Protein AF-A0A0K0FNT8-F1 (afdb_monomer)

Structure (mmCIF, N/CA/C/O backbone):
data_AF-A0A0K0FNT8-F1
#
_entry.id   AF-A0A0K0FNT8-F1
#
loop_
_atom_site.group_PDB
_atom_site.id
_atom_site.type_symbol
_atom_site.label_atom_id
_atom_site.label_alt_id
_atom_site.label_comp_id
_atom_site.label_asym_id
_atom_site.label_entity_id
_atom_site.label_seq_id
_atom_site.pdbx_PDB_ins_code
_atom_site.Cartn_x
_atom_site.Cartn_y
_atom_site.Cartn_z
_atom_site.occupancy
_atom_site.B_iso_or_equiv
_atom_site.auth_seq_id
_atom_site.auth_comp_id
_atom_site.auth_asym_id
_atom_site.auth_atom_id
_atom_site.pdbx_PDB_model_num
ATOM 1 N N . MET A 1 1 ? 3.016 -17.414 37.546 1.00 43.56 1 MET A N 1
ATOM 2 C CA . MET A 1 1 ? 1.916 -16.953 36.670 1.00 43.56 1 MET A CA 1
ATOM 3 C C . MET A 1 1 ? 2.290 -15.601 36.099 1.00 43.56 1 MET A C 1
ATOM 5 O O . MET A 1 1 ? 2.471 -14.686 36.883 1.00 43.56 1 MET A O 1
ATOM 9 N N . ASN A 1 2 ? 2.491 -15.527 34.780 1.00 33.03 2 ASN A N 1
ATOM 10 C CA . ASN A 1 2 ? 2.136 -14.396 33.906 1.00 33.03 2 ASN A CA 1
ATOM 11 C C . ASN A 1 2 ? 2.599 -14.716 32.477 1.00 33.03 2 ASN A C 1
ATOM 13 O O . ASN A 1 2 ? 3.447 -14.052 31.895 1.00 33.03 2 ASN A O 1
ATOM 17 N N . LEU A 1 3 ? 1.999 -15.771 31.915 1.00 34.75 3 LEU A N 1
ATOM 18 C CA . LEU A 1 3 ? 2.107 -16.129 30.497 1.00 34.75 3 LEU A CA 1
ATOM 19 C C . LEU A 1 3 ? 1.492 -15.038 29.585 1.00 34.75 3 LEU A C 1
ATOM 21 O O . LEU A 1 3 ? 1.747 -15.015 28.389 1.00 34.75 3 LEU A O 1
ATOM 25 N N . PHE A 1 4 ? 0.733 -14.101 30.167 1.00 38.88 4 PHE A N 1
ATOM 26 C CA . PHE A 1 4 ? 0.037 -13.013 29.476 1.00 38.88 4 PHE A CA 1
ATOM 27 C C . PHE A 1 4 ? 0.945 -11.900 28.930 1.00 38.88 4 PHE A C 1
ATOM 29 O O . PHE A 1 4 ? 0.542 -11.208 27.998 1.00 38.88 4 PHE A O 1
ATOM 36 N N . ALA A 1 5 ? 2.157 -11.718 29.467 1.00 41.81 5 ALA A N 1
ATOM 37 C CA . ALA A 1 5 ? 3.043 -10.635 29.024 1.00 41.81 5 ALA A CA 1
ATOM 38 C C . ALA A 1 5 ? 3.783 -10.958 27.712 1.00 41.81 5 ALA A C 1
ATOM 40 O O . ALA A 1 5 ? 4.111 -10.053 26.953 1.00 41.81 5 ALA A O 1
ATOM 41 N N . ILE A 1 6 ? 4.004 -12.243 27.414 1.00 42.16 6 ILE A N 1
ATOM 42 C CA . ILE A 1 6 ? 4.722 -12.680 26.203 1.00 42.16 6 ILE A CA 1
ATOM 43 C C . ILE A 1 6 ? 3.784 -12.696 24.981 1.00 42.16 6 ILE A C 1
ATOM 45 O O . ILE A 1 6 ? 4.216 -12.478 23.853 1.00 42.16 6 ILE A O 1
ATOM 49 N N . THR A 1 7 ? 2.475 -12.857 25.193 1.00 39.84 7 THR A N 1
ATOM 50 C CA . THR A 1 7 ? 1.468 -12.916 24.119 1.00 39.84 7 THR A CA 1
ATOM 51 C C . THR A 1 7 ? 1.170 -11.590 23.413 1.00 39.84 7 THR A C 1
ATOM 53 O O . THR A 1 7 ? 0.513 -11.614 22.378 1.00 39.84 7 THR A O 1
ATOM 56 N N . ILE A 1 8 ? 1.650 -10.444 23.907 1.00 43.88 8 ILE A N 1
ATOM 57 C CA . ILE A 1 8 ? 1.374 -9.136 23.276 1.00 43.88 8 ILE A CA 1
ATOM 58 C C . ILE A 1 8 ? 2.346 -8.837 22.114 1.00 43.88 8 ILE A C 1
ATOM 60 O O . ILE A 1 8 ? 2.065 -7.976 21.291 1.00 43.88 8 ILE A O 1
ATOM 64 N N . PHE A 1 9 ? 3.442 -9.591 21.967 1.00 42.44 9 PHE A N 1
ATOM 65 C CA . PHE A 1 9 ? 4.478 -9.297 20.964 1.00 42.44 9 PHE A CA 1
ATOM 66 C C . PHE A 1 9 ? 4.433 -10.176 19.695 1.00 42.44 9 PHE A C 1
ATOM 68 O O . PHE A 1 9 ? 5.259 -10.009 18.805 1.00 42.44 9 PHE A O 1
ATOM 75 N N . ILE A 1 10 ? 3.494 -11.127 19.586 1.00 41.88 10 ILE A N 1
ATOM 76 C CA . ILE A 1 10 ? 3.548 -12.188 18.554 1.00 41.88 10 ILE A CA 1
ATOM 77 C C . ILE A 1 10 ? 2.690 -11.887 17.302 1.00 41.88 10 ILE A C 1
ATOM 79 O O . ILE A 1 10 ? 2.785 -12.615 16.321 1.00 41.88 10 ILE A O 1
ATOM 83 N N . VAL A 1 11 ? 1.884 -10.815 17.255 1.00 41.25 11 VAL A N 1
ATOM 84 C CA . VAL A 1 11 ? 0.943 -10.588 16.123 1.00 41.25 11 VAL A CA 1
ATOM 85 C C . VAL A 1 11 ? 1.184 -9.288 15.347 1.00 41.25 11 VAL A C 1
ATOM 87 O O . VAL A 1 11 ? 0.331 -8.843 14.592 1.00 41.25 11 VAL A O 1
ATOM 90 N N . SER A 1 12 ? 2.381 -8.719 15.443 1.00 43.91 12 SER A N 1
ATOM 91 C CA . SER A 1 12 ? 2.920 -7.852 14.391 1.00 43.91 12 SER A CA 1
ATOM 92 C C . SER A 1 12 ? 4.046 -8.585 13.670 1.00 43.91 12 SER A C 1
ATOM 94 O O . SER A 1 12 ? 5.138 -8.057 13.501 1.00 43.91 12 SER A O 1
ATOM 96 N N . VAL A 1 13 ? 3.814 -9.840 13.261 1.00 45.66 13 VAL A N 1
ATOM 97 C CA . VAL A 1 13 ? 4.688 -10.452 12.253 1.00 45.66 13 VAL A CA 1
ATOM 98 C C . VAL A 1 13 ? 4.501 -9.600 11.002 1.00 45.66 13 VAL A C 1
ATOM 100 O O . VAL A 1 13 ? 3.405 -9.626 10.437 1.00 45.66 13 VAL A O 1
ATOM 103 N N . PRO A 1 14 ? 5.505 -8.815 10.571 1.00 45.34 14 PRO A N 1
ATOM 104 C CA . PRO A 1 14 ? 5.393 -8.156 9.292 1.00 45.34 14 PRO A CA 1
ATOM 105 C C . PRO A 1 14 ? 5.345 -9.299 8.284 1.00 45.34 14 PRO A C 1
ATOM 107 O O . PRO A 1 14 ? 6.243 -10.144 8.236 1.00 45.34 14 PRO A O 1
ATOM 110 N N . THR A 1 15 ? 4.265 -9.396 7.522 1.00 48.44 15 THR A N 1
ATOM 111 C CA . THR A 1 15 ? 4.144 -10.352 6.425 1.00 48.44 15 THR A CA 1
ATOM 112 C C . THR A 1 15 ? 5.059 -9.914 5.279 1.00 48.44 15 THR A C 1
ATOM 114 O O . THR A 1 15 ? 4.608 -9.684 4.165 1.00 48.44 15 THR A O 1
ATOM 117 N N . LEU A 1 16 ? 6.371 -9.821 5.533 1.00 49.09 16 LEU A N 1
ATOM 118 C CA . LEU A 1 16 ? 7.406 -9.567 4.526 1.00 49.09 16 LEU A CA 1
ATOM 119 C C . LEU A 1 16 ? 7.367 -10.647 3.433 1.00 49.09 16 LEU A C 1
ATOM 121 O O . LEU A 1 16 ? 7.689 -10.387 2.284 1.00 49.09 16 LEU A O 1
ATOM 125 N N . SER A 1 17 ? 6.875 -11.847 3.769 1.00 50.75 17 SER A N 1
ATOM 126 C CA . SER A 1 17 ? 6.609 -12.939 2.824 1.00 50.75 17 SER A CA 1
ATOM 127 C C . SER A 1 17 ? 5.460 -12.660 1.840 1.00 50.75 17 SER A C 1
ATOM 129 O O . SER A 1 17 ? 5.225 -13.481 0.955 1.00 50.75 17 SER A O 1
ATOM 131 N N . SER A 1 18 ? 4.688 -11.586 2.013 1.00 62.88 18 SER A N 1
ATOM 132 C CA . SER A 1 18 ? 3.446 -11.354 1.268 1.00 62.88 18 SER A CA 1
ATOM 133 C C . SER A 1 18 ? 3.470 -10.103 0.386 1.00 62.88 18 SER A C 1
ATOM 135 O O . SER A 1 18 ? 2.464 -9.831 -0.263 1.00 62.88 18 SER A O 1
ATOM 137 N N . GLY A 1 19 ? 4.595 -9.378 0.331 1.00 77.38 19 GLY A N 1
ATOM 138 C CA . GLY A 1 19 ? 4.747 -8.185 -0.512 1.00 77.38 19 GLY A CA 1
ATOM 139 C C . GLY A 1 19 ? 3.958 -6.973 -0.011 1.00 77.38 19 GLY A C 1
ATOM 140 O O . GLY A 1 19 ? 3.424 -6.220 -0.821 1.00 77.38 19 GLY A O 1
ATOM 141 N N . PHE A 1 20 ? 3.807 -6.834 1.315 1.00 86.69 20 PHE A N 1
ATOM 142 C CA . PHE A 1 20 ? 3.254 -5.635 1.953 1.00 86.69 20 PHE A CA 1
ATOM 143 C C . PHE A 1 20 ? 3.682 -5.494 3.417 1.00 86.69 20 PHE A C 1
ATOM 145 O O . PHE A 1 20 ? 3.996 -6.477 4.096 1.00 86.69 20 PHE A O 1
ATOM 152 N N . TYR A 1 21 ? 3.611 -4.264 3.924 1.00 86.38 21 TYR A N 1
ATOM 153 C CA . TYR A 1 21 ? 3.776 -3.928 5.337 1.00 86.38 21 TYR A CA 1
ATOM 154 C C . TYR A 1 21 ? 2.492 -3.285 5.878 1.00 86.38 21 TYR A C 1
ATOM 156 O O . TYR A 1 21 ? 1.804 -2.565 5.162 1.00 86.38 21 TYR A O 1
ATOM 164 N N . THR A 1 22 ? 2.137 -3.549 7.137 1.00 87.62 22 THR A N 1
ATOM 165 C CA . THR A 1 22 ? 0.925 -2.994 7.766 1.00 87.62 22 THR A CA 1
ATOM 166 C C . THR A 1 22 ? 1.240 -2.279 9.062 1.00 87.62 22 THR A C 1
ATOM 168 O O . THR A 1 22 ? 2.040 -2.769 9.859 1.00 87.62 22 THR A O 1
ATOM 171 N N . TYR A 1 23 ? 0.503 -1.209 9.338 1.00 86.12 23 TYR A N 1
ATOM 172 C CA . TYR A 1 23 ? 0.573 -0.465 10.585 1.00 86.12 23 TYR A CA 1
ATOM 173 C C . TYR A 1 23 ? -0.836 -0.153 11.112 1.00 86.12 23 TYR A C 1
ATOM 175 O O . TYR A 1 23 ? -1.742 0.166 10.349 1.00 86.12 23 TYR A O 1
ATOM 183 N N . ASN A 1 24 ? -1.051 -0.292 12.427 1.00 87.75 24 ASN A N 1
ATOM 184 C CA . ASN A 1 24 ? -2.349 -0.097 13.103 1.00 87.75 24 ASN A CA 1
ATOM 185 C C . ASN A 1 24 ? -3.535 -0.961 12.604 1.00 87.75 24 ASN A C 1
ATOM 187 O O . ASN A 1 24 ? -4.686 -0.668 12.925 1.00 87.75 24 ASN A O 1
ATOM 191 N N . CYS A 1 25 ? -3.291 -2.049 11.873 1.00 84.94 25 CYS A N 1
ATOM 192 C CA . CYS A 1 25 ? -4.349 -2.902 11.305 1.00 84.94 25 CYS A CA 1
ATOM 193 C C . CYS A 1 25 ? -4.890 -3.981 12.266 1.00 84.94 25 CYS A C 1
ATOM 195 O O . CYS A 1 25 ? -5.617 -4.890 11.867 1.00 84.94 25 CYS A O 1
ATOM 197 N N . GLU A 1 26 ? -4.543 -3.891 13.549 1.00 82.19 26 GLU A N 1
ATOM 198 C CA . GLU A 1 26 ? -5.021 -4.788 14.600 1.00 82.19 26 GLU A CA 1
ATOM 199 C C . GLU A 1 26 ? -6.496 -4.520 14.932 1.00 82.19 26 GLU A C 1
ATOM 201 O O . GLU A 1 26 ? -6.932 -3.372 15.026 1.00 82.19 26 GLU A O 1
ATOM 206 N N . LYS A 1 27 ? -7.260 -5.583 15.218 1.00 75.38 27 LYS A N 1
ATOM 207 C CA . LYS A 1 27 ? -8.712 -5.506 15.470 1.00 75.38 27 LYS A CA 1
ATOM 208 C C . LYS A 1 27 ? -9.111 -4.519 16.580 1.00 75.38 27 LYS A C 1
ATOM 210 O O . LYS A 1 27 ? -10.177 -3.918 16.496 1.00 75.38 27 LYS A O 1
ATOM 215 N N . ASN A 1 28 ? -8.274 -4.368 17.608 1.00 77.56 28 ASN A N 1
ATOM 216 C CA . ASN A 1 28 ? -8.554 -3.531 18.781 1.00 77.56 28 ASN A CA 1
ATOM 217 C C . ASN A 1 28 ? -7.897 -2.143 18.714 1.00 77.56 28 ASN A C 1
ATOM 219 O O . ASN A 1 28 ? -8.019 -1.362 19.656 1.00 77.56 28 ASN A O 1
ATOM 223 N N . ASN A 1 29 ? -7.174 -1.831 17.638 1.00 79.50 29 ASN A N 1
ATOM 224 C CA . ASN A 1 29 ? -6.563 -0.522 17.472 1.00 79.50 29 ASN A CA 1
ATOM 225 C C . ASN A 1 29 ? -7.603 0.434 16.886 1.00 79.50 29 ASN A C 1
ATOM 227 O O . ASN A 1 29 ? -8.262 0.097 15.909 1.00 79.50 29 ASN A O 1
ATOM 231 N N . ASN A 1 30 ? -7.762 1.628 17.462 1.00 83.19 30 ASN A N 1
ATOM 232 C CA . ASN A 1 30 ? -8.733 2.623 16.994 1.00 83.19 30 ASN A CA 1
ATOM 233 C C . ASN A 1 30 ? -8.181 3.550 15.900 1.00 83.19 30 ASN A C 1
ATOM 235 O O . ASN A 1 30 ? -8.973 4.208 15.231 1.00 83.19 30 ASN A O 1
ATOM 239 N N . LYS A 1 31 ? -6.872 3.537 15.637 1.00 87.50 31 LYS A N 1
ATOM 240 C CA . LYS A 1 31 ? -6.227 4.349 14.594 1.00 87.50 31 LYS A CA 1
ATOM 241 C C . LYS A 1 31 ? -6.511 3.822 13.183 1.00 87.50 31 LYS A C 1
ATOM 243 O O . LYS A 1 31 ? -6.926 2.675 13.015 1.00 87.50 31 LYS A O 1
ATOM 248 N N . THR A 1 32 ? -6.319 4.670 12.179 1.00 88.69 32 THR A N 1
ATOM 249 C CA . THR A 1 32 ? -6.384 4.291 10.760 1.00 88.69 32 THR A CA 1
ATOM 250 C C . THR A 1 32 ? -5.437 3.125 10.485 1.00 88.69 32 THR A C 1
ATOM 252 O O . THR A 1 32 ? -4.299 3.163 10.939 1.00 88.69 32 THR A O 1
ATOM 255 N N . CYS A 1 33 ? -5.911 2.097 9.778 1.00 90.38 33 CYS A N 1
ATOM 256 C CA . CYS A 1 33 ? -5.048 1.018 9.293 1.00 90.38 33 CYS A CA 1
ATOM 257 C C . CYS A 1 33 ? -4.296 1.518 8.058 1.00 90.38 33 CYS A C 1
ATOM 259 O O . CYS A 1 33 ? -4.910 2.058 7.143 1.00 90.38 33 CYS A O 1
ATOM 261 N N . GLU A 1 34 ? -2.983 1.354 8.040 1.00 91.50 34 GLU A N 1
ATOM 262 C CA . GLU A 1 34 ? -2.113 1.791 6.952 1.00 91.50 34 GLU A CA 1
ATOM 263 C C . GLU A 1 34 ? -1.463 0.551 6.337 1.00 91.50 34 GLU A C 1
ATOM 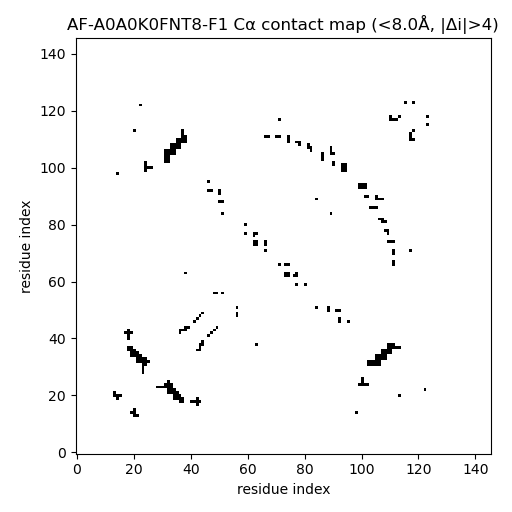265 O O . GLU A 1 34 ? -0.899 -0.283 7.054 1.00 91.50 34 GLU A O 1
ATOM 270 N N . ILE A 1 35 ? -1.581 0.400 5.020 1.00 91.44 35 ILE A N 1
ATOM 271 C CA . ILE A 1 35 ? -0.996 -0.706 4.262 1.00 91.44 35 ILE A CA 1
ATOM 272 C C . ILE A 1 35 ? -0.032 -0.118 3.244 1.00 91.44 35 ILE A C 1
ATOM 274 O O . ILE A 1 35 ? -0.412 0.703 2.414 1.00 91.44 35 ILE A O 1
ATOM 278 N N . PHE A 1 36 ? 1.202 -0.586 3.297 1.00 91.62 36 PHE A N 1
ATOM 279 C CA . PHE A 1 36 ? 2.295 -0.135 2.460 1.00 91.62 36 PHE A CA 1
ATOM 280 C C . PHE A 1 36 ? 2.617 -1.204 1.429 1.00 91.62 36 PHE A C 1
ATOM 282 O O . PHE A 1 36 ? 2.814 -2.371 1.785 1.00 91.62 36 PHE A O 1
ATOM 289 N N . LEU A 1 37 ? 2.667 -0.796 0.168 1.00 92.38 37 LEU A N 1
ATOM 290 C CA . LEU A 1 37 ? 2.980 -1.644 -0.977 1.00 92.38 37 LEU A CA 1
ATOM 291 C C . LEU A 1 37 ? 4.200 -1.088 -1.704 1.00 92.38 37 LEU A C 1
ATOM 293 O O . LEU A 1 37 ? 4.434 0.118 -1.681 1.00 92.38 37 LEU A O 1
ATOM 297 N N . THR A 1 38 ? 4.939 -1.948 -2.400 1.00 91.12 38 THR A N 1
ATOM 298 C CA . THR A 1 38 ? 5.961 -1.489 -3.348 1.00 91.12 38 THR A CA 1
ATOM 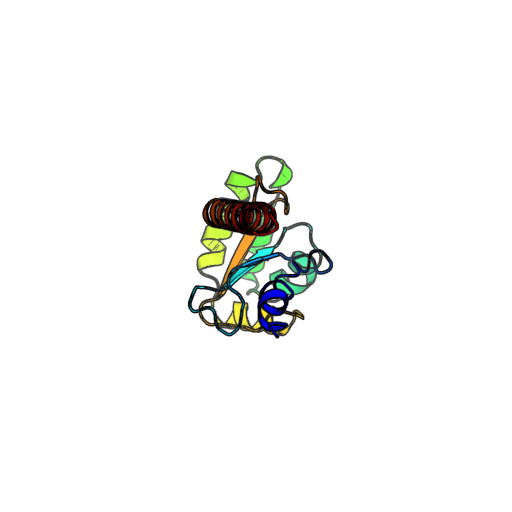299 C C . THR A 1 38 ? 5.472 -1.666 -4.788 1.00 91.12 38 THR A C 1
ATOM 301 O O . THR A 1 38 ? 4.809 -2.664 -5.085 1.00 91.12 38 THR A O 1
ATOM 304 N N . PRO A 1 39 ? 5.796 -0.741 -5.713 1.00 89.81 39 PRO A N 1
ATOM 305 C CA . PRO A 1 39 ? 5.410 -0.866 -7.121 1.00 89.81 39 PRO A CA 1
ATOM 306 C C . PRO A 1 39 ? 5.953 -2.119 -7.833 1.00 89.81 39 PRO A C 1
ATOM 308 O O . PRO A 1 39 ? 5.385 -2.567 -8.832 1.00 89.81 39 PRO A O 1
ATOM 311 N N . ILE A 1 40 ? 7.054 -2.687 -7.334 1.00 87.38 40 ILE A N 1
ATOM 312 C CA . ILE A 1 40 ? 7.698 -3.890 -7.888 1.00 87.38 40 ILE A CA 1
ATOM 313 C C . ILE A 1 40 ? 7.075 -5.193 -7.392 1.00 87.38 40 ILE A C 1
ATOM 315 O O . ILE A 1 40 ? 7.260 -6.227 -8.031 1.00 87.38 40 ILE A O 1
ATOM 319 N N . ASP A 1 41 ? 6.339 -5.163 -6.280 1.00 87.75 41 ASP A N 1
ATOM 320 C CA . ASP A 1 41 ? 5.776 -6.376 -5.707 1.00 87.75 41 ASP A CA 1
ATOM 321 C C . ASP A 1 41 ? 4.581 -6.889 -6.517 1.00 87.75 41 ASP A C 1
ATOM 323 O O . ASP A 1 41 ? 3.676 -6.153 -6.924 1.00 87.75 41 ASP A O 1
ATOM 327 N N . ASP A 1 42 ? 4.518 -8.215 -6.646 1.00 89.75 42 ASP A N 1
ATOM 328 C CA . ASP A 1 42 ? 3.414 -8.931 -7.288 1.00 89.75 42 ASP A CA 1
ATOM 329 C C . ASP A 1 42 ? 2.054 -8.577 -6.679 1.00 89.75 42 ASP A C 1
ATOM 331 O O . ASP A 1 42 ? 1.044 -8.543 -7.384 1.00 89.75 42 ASP A O 1
ATOM 335 N N . LEU A 1 43 ? 2.005 -8.307 -5.371 1.00 90.31 43 LEU A N 1
ATOM 336 C CA . LEU A 1 43 ? 0.757 -7.941 -4.717 1.00 90.31 43 LEU A CA 1
ATOM 337 C C . LEU A 1 43 ? 0.219 -6.606 -5.241 1.00 90.31 43 LEU A C 1
ATOM 339 O O . LEU A 1 43 ? -0.985 -6.473 -5.475 1.00 90.31 43 LEU A O 1
ATOM 343 N N . PHE A 1 44 ? 1.097 -5.633 -5.471 1.00 91.19 44 PHE A N 1
ATOM 344 C CA . PHE A 1 44 ? 0.700 -4.372 -6.071 1.00 91.19 44 PHE A CA 1
ATOM 345 C C . PHE A 1 44 ? 0.246 -4.586 -7.520 1.00 91.19 44 PHE A C 1
ATOM 347 O O . PHE A 1 44 ? -0.899 -4.278 -7.860 1.00 91.19 44 PHE A O 1
ATOM 354 N N . GLN A 1 45 ? 1.098 -5.200 -8.346 1.00 90.19 45 GLN A N 1
ATOM 355 C CA . GLN A 1 45 ? 0.868 -5.313 -9.789 1.00 90.19 45 GLN A CA 1
ATOM 356 C C . GLN A 1 45 ? -0.314 -6.221 -10.149 1.00 90.19 45 GLN A C 1
ATOM 358 O O . GLN A 1 45 ? -1.099 -5.909 -11.042 1.00 90.19 45 GLN A O 1
ATOM 363 N N . LYS A 1 46 ? -0.462 -7.356 -9.458 1.00 90.12 46 LYS A N 1
ATOM 364 C CA . LYS A 1 46 ? -1.428 -8.407 -9.821 1.00 90.12 46 LYS A CA 1
ATOM 365 C C . LYS A 1 46 ? -2.706 -8.374 -8.989 1.00 90.12 46 LYS A C 1
ATOM 367 O O . LYS A 1 46 ? -3.688 -9.005 -9.379 1.00 90.12 46 LYS A O 1
ATOM 372 N N . VAL A 1 47 ? -2.722 -7.674 -7.849 1.00 91.12 47 VAL A N 1
ATOM 373 C CA . VAL A 1 47 ? -3.880 -7.671 -6.935 1.00 91.12 47 VAL A CA 1
ATOM 374 C C . VAL A 1 47 ? -4.413 -6.267 -6.676 1.00 91.12 47 VAL A C 1
ATOM 376 O O . VAL A 1 47 ? -5.619 -6.058 -6.838 1.00 91.12 47 VAL A O 1
ATOM 379 N N . PHE A 1 48 ? -3.566 -5.307 -6.300 1.00 91.62 48 PHE A N 1
ATOM 380 C CA . PHE A 1 48 ? -4.015 -3.945 -6.006 1.00 91.62 48 PHE A CA 1
ATOM 381 C C . PHE A 1 48 ? -4.407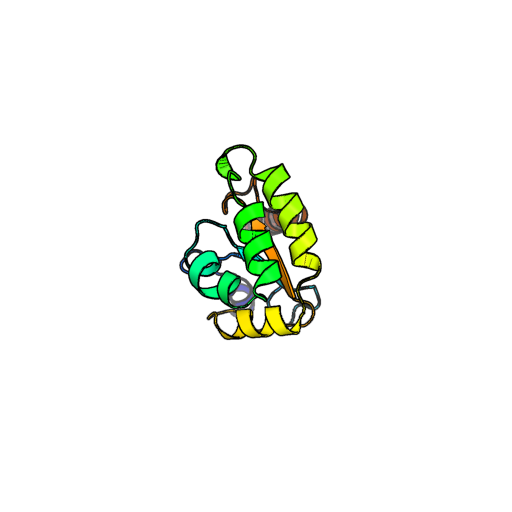 -3.171 -7.270 1.00 91.62 48 PHE A C 1
ATOM 383 O O . PHE A 1 48 ? -5.558 -2.736 -7.362 1.00 91.62 48 PHE A O 1
ATOM 390 N N . LEU A 1 49 ? -3.508 -3.062 -8.258 1.00 90.31 49 LEU A N 1
ATOM 391 C CA . LEU A 1 49 ? -3.757 -2.330 -9.508 1.00 90.31 49 LEU A CA 1
ATOM 392 C C . LEU A 1 49 ? -5.039 -2.786 -10.231 1.00 90.31 49 LEU A C 1
ATOM 394 O O . LEU A 1 49 ? -5.848 -1.934 -10.585 1.00 90.31 49 LEU A O 1
ATOM 398 N N . PRO A 1 50 ? -5.339 -4.093 -10.369 1.00 90.12 50 PRO A N 1
ATOM 399 C CA . PRO A 1 50 ? -6.585 -4.526 -11.008 1.00 90.12 50 PRO A CA 1
ATOM 400 C C . PRO A 1 50 ? -7.847 -4.290 -10.161 1.00 90.12 50 PRO A C 1
ATOM 402 O O . PRO A 1 50 ? -8.958 -4.571 -10.609 1.00 90.12 50 PRO A O 1
ATOM 405 N N . THR A 1 51 ? -7.703 -3.873 -8.898 1.00 90.56 51 THR A N 1
ATOM 406 C CA . THR A 1 51 ? -8.834 -3.612 -7.993 1.00 90.56 51 THR A CA 1
ATOM 407 C C . THR A 1 51 ? -9.299 -2.156 -8.055 1.00 90.56 51 THR A C 1
ATOM 409 O O . THR A 1 51 ? -10.472 -1.890 -7.775 1.00 90.56 51 THR A O 1
ATOM 412 N N . ILE A 1 52 ? -8.423 -1.222 -8.433 1.00 88.50 52 ILE A N 1
ATOM 413 C CA . ILE A 1 52 ? -8.790 0.179 -8.673 1.00 88.50 52 ILE A CA 1
ATOM 414 C C . ILE A 1 52 ? -9.497 0.336 -10.029 1.00 88.50 52 ILE A C 1
ATOM 416 O O . ILE A 1 52 ? -9.523 -0.576 -10.853 1.00 88.50 52 ILE A O 1
ATOM 420 N N . ASN A 1 53 ? -10.181 1.465 -10.235 1.00 86.44 53 ASN A N 1
ATOM 421 C CA . ASN A 1 53 ? -10.884 1.697 -11.499 1.00 86.44 53 ASN A CA 1
ATOM 422 C C . ASN A 1 53 ? -9.872 1.908 -12.644 1.00 86.44 53 ASN A C 1
ATOM 424 O O . ASN A 1 53 ? -8.747 2.331 -12.397 1.00 86.44 53 ASN A O 1
ATOM 428 N N . ALA A 1 54 ? -10.286 1.661 -13.889 1.00 86.00 54 ALA A N 1
ATOM 429 C CA . ALA A 1 54 ? -9.387 1.687 -15.046 1.00 86.00 54 ALA A CA 1
ATOM 430 C C . ALA A 1 54 ? -8.661 3.033 -15.254 1.00 86.00 54 ALA A C 1
ATOM 432 O O . ALA A 1 54 ? -7.500 3.041 -15.645 1.00 86.00 54 ALA A O 1
ATOM 433 N N . LEU A 1 55 ? -9.314 4.168 -14.976 1.00 85.19 55 LEU A N 1
ATOM 434 C CA . LEU A 1 55 ? -8.690 5.489 -15.128 1.00 85.19 55 LEU A CA 1
ATOM 435 C C . LEU A 1 55 ? -7.620 5.728 -14.060 1.00 85.19 55 LEU A C 1
ATOM 437 O O . LEU A 1 55 ? -6.516 6.155 -14.383 1.00 85.19 55 LEU A O 1
ATOM 441 N N . THR A 1 56 ? -7.921 5.401 -12.802 1.00 84.69 56 THR A N 1
ATOM 442 C CA . THR A 1 56 ? -6.951 5.458 -11.704 1.00 84.69 56 THR A CA 1
ATOM 443 C C . THR A 1 56 ? -5.822 4.462 -11.933 1.00 84.69 56 THR A C 1
ATOM 445 O O . THR A 1 56 ? -4.678 4.800 -11.673 1.00 84.69 56 THR A O 1
ATOM 448 N N . GLN A 1 57 ? -6.105 3.269 -12.465 1.00 87.38 57 GLN A N 1
ATOM 449 C CA . GLN A 1 57 ? -5.075 2.287 -12.803 1.00 87.38 57 GLN A CA 1
ATOM 450 C C . GLN A 1 57 ? -4.070 2.868 -13.797 1.00 87.38 57 GLN A C 1
ATOM 452 O O . GLN A 1 57 ? -2.878 2.860 -13.517 1.00 87.38 57 GLN A O 1
ATOM 457 N N . ILE A 1 58 ? -4.554 3.435 -14.903 1.00 86.12 58 ILE A N 1
ATOM 458 C CA . ILE A 1 58 ? -3.704 4.084 -15.906 1.00 86.12 58 ILE A CA 1
ATOM 459 C C . ILE A 1 58 ? -2.913 5.237 -15.273 1.00 86.12 58 ILE A C 1
ATOM 461 O O . ILE A 1 58 ? -1.707 5.332 -15.478 1.00 86.12 58 ILE A O 1
ATOM 465 N N . SER A 1 59 ? -3.567 6.088 -14.473 1.00 85.88 59 SER A N 1
ATOM 466 C CA . SER A 1 59 ? -2.906 7.207 -13.785 1.00 85.88 59 SER A CA 1
ATOM 467 C C . SER A 1 59 ? -1.778 6.732 -12.873 1.00 85.88 59 SER A C 1
ATOM 469 O O . SER A 1 59 ? -0.686 7.286 -12.912 1.00 85.88 59 SER A O 1
ATOM 471 N N . VAL A 1 60 ? -2.017 5.676 -12.094 1.00 86.50 60 VAL A N 1
ATOM 472 C CA . VAL A 1 60 ? -1.023 5.094 -11.189 1.00 86.50 60 VAL A CA 1
ATOM 473 C C . VAL A 1 60 ? 0.109 4.440 -11.981 1.00 86.50 60 VAL A C 1
ATOM 475 O O . VAL A 1 60 ? 1.263 4.677 -11.656 1.00 86.50 60 VAL A O 1
ATOM 478 N N . GLU A 1 61 ? -0.180 3.671 -13.035 1.00 87.25 61 GLU A N 1
ATOM 479 C CA . GLU A 1 61 ? 0.835 3.025 -13.887 1.00 87.25 61 GLU A CA 1
ATOM 480 C C . GLU A 1 61 ? 1.762 4.047 -14.567 1.00 87.25 61 GLU A C 1
ATOM 482 O O . GLU A 1 61 ? 2.986 3.889 -14.564 1.00 87.25 61 GLU A O 1
ATOM 487 N N . PHE A 1 62 ? 1.202 5.136 -15.101 1.00 84.75 62 PHE A N 1
ATOM 488 C CA . PHE A 1 62 ? 2.002 6.248 -15.615 1.00 84.75 62 PHE A CA 1
ATOM 489 C C . PHE A 1 62 ? 2.737 6.980 -14.495 1.00 84.75 62 PHE A C 1
ATOM 491 O O . PHE A 1 62 ? 3.916 7.293 -14.642 1.00 84.75 62 PHE A O 1
ATOM 498 N N . GLY A 1 63 ? 2.058 7.222 -13.377 1.00 82.62 63 GLY A N 1
ATOM 499 C CA . GLY A 1 63 ? 2.586 7.953 -12.235 1.00 82.62 63 GLY A CA 1
ATOM 500 C C . GLY A 1 63 ? 3.788 7.271 -11.594 1.00 82.62 63 GLY A C 1
ATOM 501 O O . GLY A 1 63 ? 4.696 7.962 -11.170 1.00 82.62 63 GLY A O 1
ATOM 502 N N . ILE A 1 64 ? 3.858 5.938 -11.581 1.00 88.25 64 ILE A N 1
ATOM 503 C CA . ILE A 1 64 ? 5.023 5.194 -11.065 1.00 88.25 64 ILE A CA 1
ATOM 504 C C . ILE A 1 64 ? 6.122 4.983 -12.118 1.00 88.25 64 ILE A C 1
ATOM 506 O O . ILE A 1 64 ? 7.165 4.403 -11.814 1.00 88.25 64 ILE A O 1
ATOM 510 N N . THR A 1 65 ? 5.921 5.400 -13.370 1.00 85.75 65 THR A N 1
ATOM 511 C CA . THR A 1 65 ? 6.925 5.187 -14.419 1.00 85.75 65 THR A CA 1
ATOM 512 C C . THR A 1 65 ? 8.183 5.998 -14.113 1.00 85.75 65 THR A C 1
ATOM 514 O O . THR A 1 65 ? 8.133 7.210 -13.932 1.00 85.75 65 THR A O 1
ATOM 517 N N . GLY A 1 66 ? 9.337 5.328 -14.071 1.00 79.50 66 GLY A N 1
ATOM 518 C CA . GLY A 1 66 ? 10.612 5.979 -13.766 1.00 79.50 66 GLY A CA 1
ATOM 519 C C . GLY A 1 66 ? 10.814 6.308 -12.286 1.00 79.50 66 GLY A C 1
ATOM 520 O O . GLY A 1 66 ? 11.784 6.998 -11.969 1.00 79.50 66 GLY A O 1
ATOM 521 N N . TYR A 1 67 ? 9.967 5.785 -11.384 1.00 85.31 67 TYR A N 1
ATOM 522 C CA . TYR A 1 67 ? 10.109 6.020 -9.944 1.00 85.31 67 TYR A CA 1
ATOM 523 C C . TYR A 1 67 ? 11.505 5.646 -9.429 1.00 85.31 67 TYR A C 1
ATOM 525 O O . TYR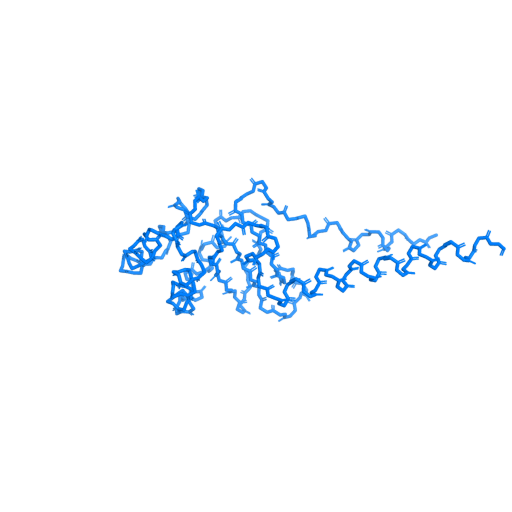 A 1 67 ? 12.007 6.303 -8.539 1.00 85.31 67 TYR A O 1
ATOM 533 N N . GLU A 1 68 ? 12.198 4.676 -10.028 1.00 81.81 68 GLU A N 1
ATOM 534 C CA . GLU A 1 68 ? 13.574 4.314 -9.651 1.00 81.81 68 GLU A CA 1
ATOM 535 C C . GLU A 1 68 ? 14.575 5.486 -9.730 1.00 81.81 68 GLU A C 1
ATOM 537 O O . GLU A 1 68 ? 15.576 5.484 -9.016 1.00 81.81 68 GLU A O 1
ATOM 542 N N . SER A 1 69 ? 14.315 6.491 -10.578 1.00 85.44 69 SER A N 1
ATOM 543 C CA . SER A 1 69 ? 15.184 7.669 -10.744 1.00 85.44 69 SER A CA 1
ATOM 544 C C . SER A 1 69 ? 14.960 8.737 -9.672 1.00 85.44 69 SER A C 1
ATOM 546 O O . SER A 1 69 ? 15.909 9.408 -9.273 1.00 85.44 69 SER A O 1
ATOM 548 N N . ASP A 1 70 ? 13.718 8.891 -9.209 1.00 85.25 70 ASP A N 1
ATOM 549 C CA . ASP A 1 70 ? 13.346 9.798 -8.118 1.00 85.25 70 ASP A CA 1
ATOM 550 C C . ASP A 1 70 ? 12.174 9.214 -7.304 1.00 85.25 70 ASP A C 1
ATOM 552 O O . ASP A 1 70 ? 11.024 9.650 -7.437 1.00 85.25 70 ASP A O 1
ATOM 556 N N . PRO A 1 71 ? 12.434 8.188 -6.467 1.00 85.38 71 PRO A N 1
ATOM 557 C CA . PRO A 1 71 ? 11.361 7.394 -5.874 1.00 85.38 71 PRO A CA 1
ATOM 558 C C . PRO A 1 71 ? 10.481 8.201 -4.940 1.00 85.38 71 PRO A C 1
ATOM 560 O O . PRO A 1 71 ? 9.282 7.967 -4.862 1.00 85.38 71 PRO A O 1
ATOM 563 N N . LYS A 1 72 ? 11.075 9.153 -4.222 1.00 81.69 72 LYS A N 1
ATOM 564 C CA . LYS A 1 72 ? 10.359 9.918 -3.211 1.00 81.69 72 LYS A CA 1
ATOM 565 C C . LYS A 1 72 ? 9.355 10.860 -3.861 1.00 81.69 72 LYS A C 1
ATOM 567 O O . LYS A 1 72 ? 8.171 10.767 -3.573 1.00 81.69 72 LYS A O 1
ATOM 572 N N . THR A 1 73 ? 9.808 11.721 -4.769 1.00 84.69 73 THR A N 1
ATOM 573 C CA . THR A 1 73 ? 8.924 12.708 -5.398 1.00 84.69 73 THR A CA 1
ATOM 574 C C . THR A 1 73 ? 7.848 12.045 -6.249 1.00 84.69 73 THR A C 1
ATOM 576 O O . THR A 1 73 ? 6.692 12.462 -6.204 1.00 84.69 73 THR A O 1
ATOM 579 N N . ILE A 1 74 ? 8.207 10.990 -6.984 1.00 86.50 74 ILE A N 1
ATOM 580 C CA . ILE A 1 74 ? 7.276 10.290 -7.868 1.00 86.50 74 ILE A CA 1
ATOM 581 C C . ILE A 1 74 ? 6.206 9.542 -7.058 1.00 86.50 74 ILE A C 1
ATOM 583 O O . ILE A 1 74 ? 5.016 9.676 -7.342 1.00 86.50 74 ILE A O 1
ATOM 587 N N . LEU A 1 75 ? 6.594 8.797 -6.016 1.00 89.88 75 LEU A N 1
ATOM 588 C CA . LEU A 1 75 ? 5.621 8.065 -5.199 1.00 89.88 75 LEU A CA 1
ATOM 589 C C . LEU A 1 75 ? 4.785 8.988 -4.312 1.00 89.88 75 LEU A C 1
ATOM 591 O O . LEU A 1 75 ? 3.600 8.715 -4.151 1.00 89.88 75 LEU A O 1
ATOM 595 N N . ASP A 1 76 ? 5.339 10.095 -3.804 1.00 88.06 76 ASP A N 1
ATOM 596 C CA . ASP A 1 76 ? 4.570 11.094 -3.050 1.00 88.06 76 ASP A CA 1
ATOM 597 C C . ASP A 1 76 ? 3.406 11.639 -3.894 1.00 88.06 76 ASP A C 1
ATOM 599 O O . ASP A 1 76 ? 2.278 11.725 -3.411 1.00 88.06 76 ASP A O 1
ATOM 603 N N . GLN A 1 77 ? 3.649 11.933 -5.177 1.00 86.62 77 GLN A N 1
ATOM 604 C CA . GLN A 1 77 ? 2.601 12.395 -6.087 1.00 86.62 77 GLN A CA 1
ATOM 605 C C . GLN A 1 77 ? 1.509 11.334 -6.292 1.00 86.62 77 GLN A C 1
ATOM 607 O O . GLN A 1 77 ? 0.324 11.637 -6.171 1.00 86.62 77 GLN A O 1
ATOM 612 N N . VAL A 1 78 ? 1.894 10.081 -6.549 1.00 88.94 78 VAL A N 1
ATOM 613 C CA . VAL A 1 78 ? 0.934 8.977 -6.725 1.00 88.94 78 VAL A CA 1
ATOM 614 C C . VAL A 1 78 ? 0.158 8.694 -5.436 1.00 88.94 78 VAL A C 1
ATOM 616 O O . VAL A 1 78 ? -1.023 8.354 -5.477 1.00 88.94 78 VAL A O 1
ATOM 619 N N . ASN A 1 79 ? 0.793 8.851 -4.276 1.00 91.19 79 ASN A N 1
ATOM 620 C CA . ASN A 1 79 ? 0.148 8.662 -2.983 1.00 91.19 79 ASN A CA 1
ATOM 621 C C . ASN A 1 79 ? -0.936 9.708 -2.717 1.00 91.19 79 ASN A C 1
ATOM 623 O O . ASN A 1 79 ? -1.960 9.359 -2.131 1.00 91.19 79 ASN A O 1
ATOM 627 N N . GLU A 1 80 ? -0.767 10.954 -3.169 1.00 87.81 80 GLU A N 1
ATOM 628 C CA . GLU A 1 80 ? -1.851 11.944 -3.119 1.00 87.81 80 GLU A CA 1
ATOM 629 C C . GLU A 1 80 ? -3.059 11.495 -3.953 1.00 87.81 80 GLU A C 1
ATOM 631 O O . GLU A 1 80 ? -4.182 11.518 -3.447 1.00 87.81 80 GLU A O 1
ATOM 636 N N . ASP A 1 81 ? -2.842 10.972 -5.164 1.00 83.31 81 ASP A N 1
ATOM 637 C CA . ASP A 1 81 ? -3.926 10.441 -6.004 1.00 83.31 81 ASP A CA 1
ATOM 638 C C . ASP A 1 81 ? -4.615 9.227 -5.347 1.00 83.31 81 ASP A C 1
ATOM 640 O O . ASP A 1 81 ? -5.836 9.055 -5.410 1.00 83.31 81 ASP A O 1
ATOM 644 N N . LEU A 1 82 ? -3.845 8.373 -4.665 1.00 85.62 82 LEU A N 1
ATOM 645 C CA . LEU A 1 82 ? -4.368 7.199 -3.963 1.00 85.62 82 LEU A CA 1
ATOM 646 C C . LEU A 1 82 ? -5.149 7.542 -2.690 1.00 85.62 82 LEU A C 1
ATOM 648 O O . LEU A 1 82 ? -6.001 6.745 -2.285 1.00 85.62 82 LEU A O 1
ATOM 652 N N . LYS A 1 83 ? -4.948 8.717 -2.077 1.00 83.38 83 LYS A N 1
ATOM 653 C CA . LYS A 1 83 ? -5.793 9.170 -0.953 1.00 83.38 83 LYS A CA 1
ATOM 654 C C . LYS A 1 83 ? -7.249 9.357 -1.368 1.00 83.38 83 LYS A C 1
ATOM 656 O O . LYS A 1 83 ? -8.140 9.222 -0.528 1.00 83.38 83 LYS A O 1
ATOM 661 N N . GLU A 1 84 ? -7.504 9.618 -2.648 1.00 79.44 84 GLU A N 1
ATOM 662 C CA . GLU A 1 84 ? -8.856 9.729 -3.198 1.00 79.44 84 GLU A CA 1
ATOM 663 C C . GLU A 1 84 ? -9.508 8.362 -3.472 1.00 79.44 84 GLU A C 1
ATOM 665 O O . GLU A 1 84 ? -10.702 8.278 -3.783 1.00 79.44 84 GLU A O 1
ATOM 670 N N . ALA A 1 85 ? -8.762 7.259 -3.329 1.00 82.62 85 ALA A N 1
ATOM 671 C CA . ALA A 1 85 ? -9.298 5.925 -3.541 1.00 82.62 85 ALA A CA 1
ATOM 672 C C . ALA A 1 85 ? -10.452 5.629 -2.570 1.00 82.62 85 ALA A C 1
ATOM 674 O O . ALA A 1 85 ? -10.352 5.758 -1.346 1.00 82.62 85 ALA A O 1
ATOM 675 N N . SER A 1 86 ? -11.576 5.166 -3.123 1.00 88.69 86 SER A N 1
ATOM 676 C CA . SER A 1 86 ? -12.754 4.893 -2.304 1.00 88.69 86 SER A CA 1
ATOM 677 C C . SER A 1 86 ? -12.484 3.779 -1.285 1.00 88.69 86 SER A C 1
ATOM 679 O O . SER A 1 86 ? -11.920 2.729 -1.608 1.00 88.69 86 SER A O 1
ATOM 681 N N . GLN A 1 87 ? -12.996 3.945 -0.064 1.00 92.88 87 GLN A N 1
ATOM 682 C CA . GLN A 1 87 ? -12.914 2.917 0.981 1.00 92.88 87 GLN A CA 1
ATOM 683 C C . GLN A 1 87 ? -13.534 1.576 0.549 1.00 92.88 87 GLN A C 1
ATOM 685 O O . GLN A 1 87 ? -13.104 0.519 1.003 1.00 92.88 87 GLN A O 1
ATOM 690 N N . SER A 1 88 ? -14.506 1.593 -0.372 1.00 92.12 88 SER A N 1
ATOM 691 C CA . SER A 1 88 ? -15.086 0.368 -0.937 1.00 92.12 88 SER A CA 1
ATOM 692 C C . SER A 1 88 ? -14.106 -0.398 -1.833 1.00 92.12 88 SER A C 1
ATOM 694 O O . SER A 1 88 ? -14.070 -1.627 -1.797 1.00 92.12 88 SER A O 1
ATOM 696 N N . THR A 1 89 ? -13.277 0.318 -2.596 1.00 91.62 89 THR A N 1
ATOM 697 C CA . THR A 1 89 ? -12.188 -0.251 -3.396 1.00 91.62 89 THR A CA 1
ATOM 698 C C . THR A 1 89 ? -11.114 -0.841 -2.493 1.00 91.62 89 THR A C 1
ATOM 700 O O . THR A 1 89 ? -10.715 -1.989 -2.677 1.00 91.62 89 THR A O 1
ATOM 703 N N . ILE A 1 90 ? -10.712 -0.091 -1.464 1.00 92.62 90 ILE A N 1
ATOM 704 C CA . ILE A 1 90 ? -9.713 -0.540 -0.488 1.00 92.62 90 ILE A CA 1
ATOM 705 C C . ILE A 1 90 ? -10.207 -1.790 0.246 1.00 92.62 90 ILE A C 1
ATOM 707 O O . ILE A 1 90 ? -9.464 -2.757 0.378 1.00 92.62 90 ILE A O 1
ATOM 711 N N . LYS A 1 91 ? -11.484 -1.837 0.638 1.00 94.25 91 LYS A N 1
ATOM 712 C CA . LYS A 1 91 ? -12.087 -3.031 1.241 1.00 94.25 91 LYS A CA 1
ATOM 713 C C . LYS A 1 91 ? -11.986 -4.258 0.333 1.00 94.25 91 LYS A C 1
ATOM 715 O O . LYS A 1 91 ? -11.533 -5.300 0.795 1.00 94.25 91 LYS A O 1
ATOM 720 N N . LYS A 1 92 ? -12.342 -4.130 -0.952 1.00 93.38 92 LYS A N 1
ATOM 721 C CA . LYS A 1 92 ? -12.223 -5.230 -1.930 1.00 93.38 92 LYS A CA 1
ATOM 722 C C . LYS A 1 92 ? -10.788 -5.729 -2.070 1.00 93.38 92 LYS A C 1
ATOM 724 O O . LYS A 1 92 ? -10.581 -6.917 -2.283 1.00 93.38 92 LYS A O 1
ATOM 729 N N . PHE A 1 93 ? -9.809 -4.830 -1.992 1.00 92.81 93 PHE A N 1
ATOM 730 C CA . PHE A 1 93 ? -8.400 -5.207 -2.005 1.00 92.81 93 PHE A CA 1
ATOM 731 C C . PHE A 1 93 ? -8.021 -5.970 -0.730 1.00 92.81 93 PHE A C 1
ATOM 733 O O . PHE A 1 93 ? -7.480 -7.069 -0.818 1.00 92.81 93 PHE A O 1
ATOM 740 N N . VAL A 1 94 ? -8.366 -5.436 0.445 1.00 91.38 94 VAL A N 1
ATOM 741 C CA . VAL A 1 94 ? -8.030 -6.062 1.732 1.00 91.38 94 VAL A CA 1
ATOM 742 C C . VAL A 1 94 ? -8.673 -7.446 1.878 1.00 91.38 94 VAL A C 1
ATOM 744 O O . VAL A 1 94 ? -8.048 -8.364 2.393 1.00 91.38 94 VAL A O 1
ATOM 747 N N . GLU A 1 95 ? -9.886 -7.645 1.360 1.00 90.50 95 GLU A N 1
ATOM 748 C CA . GLU A 1 95 ? -10.556 -8.954 1.351 1.00 90.50 95 GLU A CA 1
ATOM 749 C C . GLU A 1 95 ? -9.837 -10.013 0.489 1.00 90.50 95 GLU A C 1
ATOM 751 O O . GLU A 1 95 ? -10.056 -11.209 0.687 1.00 90.50 95 GLU A O 1
ATOM 756 N N . LYS A 1 96 ? -8.965 -9.607 -0.447 1.00 89.00 96 LYS A N 1
ATOM 757 C CA . LYS A 1 96 ? -8.168 -10.522 -1.285 1.00 89.00 96 LYS A CA 1
ATOM 758 C C . LYS A 1 96 ? -6.853 -10.954 -0.633 1.00 89.00 96 LYS A C 1
ATOM 760 O O . LYS A 1 96 ? -6.258 -11.929 -1.093 1.00 89.00 96 LYS A O 1
ATOM 765 N N . ILE A 1 97 ? -6.388 -10.261 0.408 1.00 86.25 97 ILE A N 1
ATOM 766 C CA . ILE A 1 97 ? -5.111 -10.559 1.069 1.00 86.25 97 ILE A CA 1
ATOM 767 C C . ILE A 1 97 ? -5.330 -11.291 2.391 1.00 86.25 97 ILE A C 1
ATOM 769 O O . ILE A 1 97 ? -6.286 -11.052 3.125 1.00 86.25 97 ILE A O 1
ATOM 773 N N . ARG A 1 98 ? -4.434 -12.227 2.708 1.00 82.12 98 ARG A N 1
ATOM 774 C CA . ARG A 1 98 ? -4.478 -12.961 3.978 1.00 82.12 98 ARG A CA 1
ATOM 775 C C . ARG A 1 98 ? -3.754 -12.171 5.063 1.00 82.12 98 ARG A C 1
ATOM 777 O O . ARG A 1 98 ? -2.754 -11.522 4.792 1.00 82.12 98 ARG A O 1
ATOM 784 N N . GLY A 1 99 ? -4.232 -12.281 6.301 1.00 78.50 99 GLY A N 1
ATOM 785 C CA . GLY A 1 99 ? -3.574 -11.691 7.473 1.00 78.50 99 GLY A CA 1
ATOM 786 C C . GLY A 1 99 ? -3.996 -10.258 7.803 1.00 78.50 99 GLY A C 1
ATOM 787 O O . GLY A 1 99 ? -3.635 -9.768 8.866 1.00 78.50 99 GLY A O 1
ATOM 788 N N . VAL A 1 100 ? -4.818 -9.619 6.965 1.00 84.00 100 VAL A N 1
ATOM 789 C CA . VAL A 1 100 ? -5.354 -8.274 7.216 1.00 84.00 100 VAL A CA 1
ATOM 790 C C . VAL A 1 100 ? -6.873 -8.333 7.264 1.00 84.00 100 VAL A C 1
ATOM 792 O O . VAL A 1 100 ? -7.514 -8.908 6.390 1.0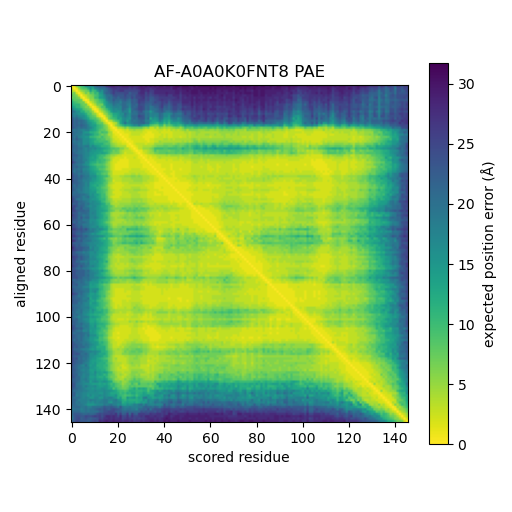0 84.00 100 VAL A O 1
ATOM 795 N N . THR A 1 101 ? -7.466 -7.748 8.302 1.00 86.31 101 THR A N 1
ATOM 796 C CA . THR A 1 101 ? -8.920 -7.554 8.378 1.00 86.31 101 THR A CA 1
ATOM 797 C C . THR A 1 101 ? -9.227 -6.106 8.036 1.00 86.31 101 THR A C 1
ATOM 799 O O . THR A 1 101 ? -8.665 -5.203 8.652 1.00 86.31 101 THR A O 1
ATOM 802 N N . TYR A 1 102 ? -10.121 -5.877 7.072 1.00 87.81 102 TYR A N 1
ATOM 803 C CA . TYR A 1 102 ? -10.488 -4.519 6.678 1.00 87.81 102 TYR A CA 1
ATOM 804 C C . TYR A 1 102 ? -11.083 -3.730 7.847 1.00 87.81 102 TYR A C 1
ATOM 806 O O . TYR A 1 102 ? -11.946 -4.223 8.581 1.00 87.81 102 TYR A O 1
ATOM 814 N N . LYS A 1 103 ? -10.669 -2.466 7.951 1.00 89.56 103 LYS A N 1
ATOM 815 C CA . LYS A 1 103 ? -11.187 -1.498 8.911 1.00 89.56 103 LYS A CA 1
ATOM 816 C C . LYS A 1 103 ? -11.437 -0.155 8.228 1.00 89.56 103 LYS A C 1
ATOM 818 O O . LYS A 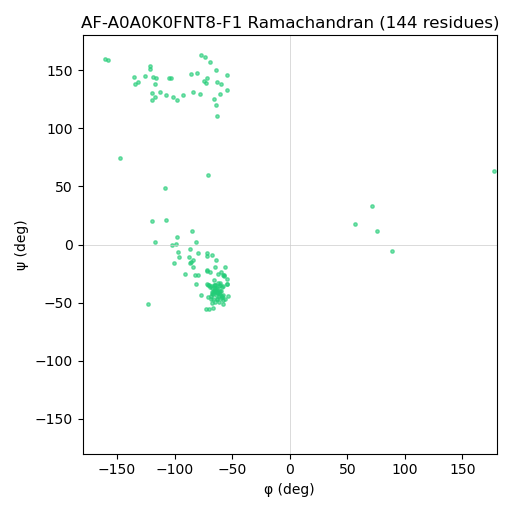1 103 ? -10.665 0.259 7.376 1.00 89.56 103 LYS A O 1
ATOM 823 N N . ASN A 1 104 ? -12.488 0.558 8.621 1.00 89.25 104 ASN A N 1
ATOM 824 C CA . ASN A 1 104 ? -12.717 1.921 8.144 1.00 89.25 104 ASN A CA 1
ATOM 825 C C . ASN A 1 104 ? -12.199 2.952 9.174 1.00 89.25 104 ASN A C 1
ATOM 827 O O . ASN A 1 104 ? -12.649 2.892 10.324 1.00 89.25 104 ASN A O 1
ATOM 831 N N . PRO A 1 105 ? -11.306 3.891 8.806 1.00 91.00 105 PRO A N 1
ATOM 832 C CA . PRO A 1 105 ? -10.614 4.000 7.517 1.00 91.00 105 PRO A CA 1
ATOM 833 C C . PRO A 1 105 ? -9.395 3.066 7.405 1.00 91.00 105 PRO A C 1
ATOM 835 O O . PRO A 1 105 ? -8.702 2.804 8.393 1.00 91.00 105 PRO A O 1
ATOM 838 N N . THR A 1 106 ? -9.128 2.600 6.180 1.00 91.56 106 THR A N 1
ATOM 839 C CA . THR A 1 106 ? -7.847 1.999 5.769 1.00 91.56 106 THR A CA 1
ATOM 840 C C . THR A 1 106 ? -7.232 2.871 4.678 1.00 91.56 106 THR A C 1
ATOM 842 O O . THR A 1 106 ? -7.952 3.333 3.792 1.00 91.56 106 THR A O 1
ATOM 845 N N . GLN A 1 107 ? -5.925 3.093 4.738 1.00 92.69 107 GLN A N 1
ATOM 846 C CA . GLN A 1 107 ? -5.148 3.829 3.742 1.00 92.69 107 GLN A CA 1
ATOM 847 C C . GLN A 1 107 ? -4.133 2.897 3.081 1.00 92.69 107 GLN A C 1
ATOM 849 O O . GLN A 1 107 ? -3.592 2.006 3.737 1.00 92.69 107 GLN A O 1
ATOM 854 N N . ILE A 1 108 ? -3.917 3.099 1.782 1.00 91.94 108 ILE A N 1
ATOM 855 C CA . ILE A 1 108 ? -2.891 2.412 0.996 1.00 91.94 108 ILE A CA 1
ATOM 856 C C . ILE A 1 108 ? -1.851 3.452 0.598 1.00 91.94 108 ILE A C 1
ATOM 858 O O . ILE A 1 108 ? -2.225 4.505 0.088 1.00 91.94 108 ILE A O 1
ATOM 862 N N . GLU A 1 109 ? -0.580 3.143 0.809 1.00 92.81 109 GLU A N 1
ATOM 863 C CA . GLU A 1 109 ? 0.541 4.005 0.444 1.00 92.81 109 GLU A CA 1
ATOM 864 C C . GLU A 1 109 ? 1.597 3.190 -0.309 1.00 92.81 109 GLU A C 1
ATOM 866 O O . GLU A 1 109 ? 1.868 2.031 0.018 1.00 92.81 109 GLU A O 1
ATOM 871 N N . LEU A 1 110 ? 2.174 3.782 -1.348 1.00 92.38 110 LEU A N 1
ATOM 872 C CA . LEU A 1 110 ? 3.277 3.215 -2.105 1.00 92.38 110 LEU A CA 1
ATOM 873 C C . LEU A 1 110 ? 4.601 3.709 -1.537 1.00 92.38 110 LEU A C 1
ATOM 875 O O . LEU A 1 110 ? 4.817 4.911 -1.394 1.00 92.38 110 LEU A O 1
ATOM 879 N N . ILE A 1 111 ? 5.499 2.770 -1.262 1.00 90.69 111 ILE A N 1
ATOM 880 C CA . ILE A 1 111 ? 6.874 3.027 -0.836 1.00 90.69 111 ILE A CA 1
ATOM 881 C C . ILE A 1 111 ? 7.839 2.374 -1.819 1.00 90.69 111 ILE A C 1
ATOM 883 O O . ILE A 1 111 ? 7.519 1.371 -2.454 1.00 90.69 111 ILE A O 1
ATOM 887 N N . ALA A 1 112 ? 9.032 2.945 -1.965 1.00 87.50 112 ALA A N 1
ATOM 888 C CA . ALA A 1 112 ? 9.999 2.425 -2.928 1.00 87.50 112 ALA A CA 1
ATOM 889 C C . ALA A 1 112 ? 10.580 1.071 -2.494 1.00 87.50 112 ALA A C 1
ATOM 891 O O . ALA A 1 112 ? 10.859 0.223 -3.336 1.00 87.50 112 ALA A O 1
ATOM 892 N N . ASP A 1 113 ? 10.767 0.888 -1.185 1.00 84.69 113 ASP A N 1
ATOM 893 C CA . ASP A 1 113 ? 11.367 -0.292 -0.566 1.00 84.69 113 ASP A CA 1
ATOM 894 C C . ASP A 1 113 ? 10.970 -0.355 0.925 1.00 84.69 113 ASP A C 1
ATOM 896 O O . ASP A 1 113 ? 10.588 0.655 1.515 1.00 84.69 113 ASP A O 1
ATOM 900 N N . TYR A 1 114 ? 11.056 -1.530 1.55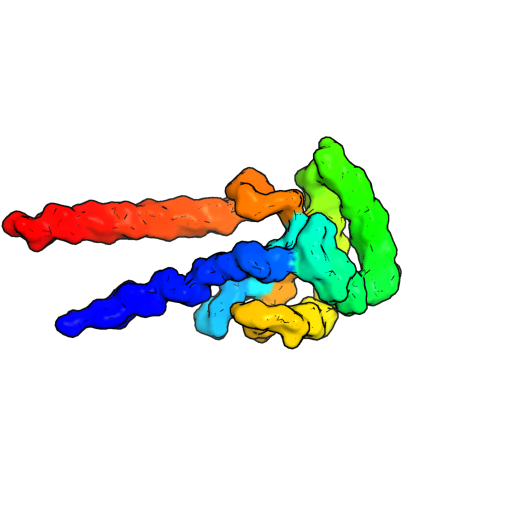6 1.00 80.69 114 TYR A N 1
ATOM 901 C CA . TYR A 1 114 ? 10.693 -1.726 2.971 1.00 80.69 114 TYR A CA 1
ATOM 902 C C . TYR A 1 114 ? 11.783 -1.306 3.970 1.00 80.69 114 TYR A C 1
ATOM 904 O O . TYR A 1 114 ? 11.631 -1.488 5.181 1.00 80.69 114 TYR A O 1
ATOM 912 N N . SER A 1 115 ? 12.904 -0.771 3.497 1.00 80.50 115 SER A N 1
ATOM 913 C CA . SER A 1 115 ? 13.938 -0.193 4.343 1.00 80.50 115 SER A CA 1
ATOM 914 C C . SER A 1 115 ? 13.413 1.025 5.094 1.00 80.50 115 SER A C 1
ATOM 916 O O . SER A 1 115 ? 12.564 1.787 4.629 1.00 80.50 115 SER A O 1
ATOM 918 N N . SER A 1 116 ? 13.976 1.249 6.282 1.00 74.44 116 SER A N 1
ATOM 919 C CA . SER A 1 116 ? 13.562 2.332 7.174 1.00 74.44 116 SER A CA 1
ATOM 920 C C . SER A 1 116 ? 13.628 3.719 6.538 1.00 74.44 116 SER A C 1
ATOM 922 O O . SER A 1 116 ? 12.993 4.620 7.057 1.00 74.44 116 SER A O 1
ATOM 924 N N . PHE A 1 117 ? 14.384 3.908 5.454 1.00 78.19 117 PHE A N 1
ATOM 925 C CA . PHE A 1 117 ? 14.491 5.184 4.748 1.00 78.19 117 PHE A CA 1
ATOM 926 C C . PHE A 1 117 ? 13.185 5.601 4.050 1.00 78.19 117 PHE A C 1
ATOM 928 O O . PHE A 1 117 ? 12.857 6.784 4.060 1.00 78.19 117 PHE A O 1
ATOM 935 N N . PHE A 1 118 ? 12.442 4.648 3.477 1.00 82.12 118 PHE A N 1
ATOM 936 C CA . PHE A 1 118 ? 11.215 4.921 2.713 1.00 82.12 118 PHE A CA 1
ATOM 937 C C . PHE A 1 118 ? 9.935 4.775 3.539 1.00 82.12 118 PHE A C 1
ATOM 939 O O . PHE A 1 118 ? 8.863 5.168 3.091 1.00 82.12 118 PHE A O 1
ATOM 946 N N . ILE A 1 119 ? 10.035 4.229 4.750 1.00 83.25 119 ILE A N 1
ATOM 947 C CA . ILE A 1 119 ? 8.910 4.133 5.680 1.00 83.25 119 ILE A CA 1
ATOM 948 C C . ILE A 1 119 ? 8.592 5.527 6.256 1.00 83.25 119 ILE A C 1
ATOM 950 O O . ILE A 1 119 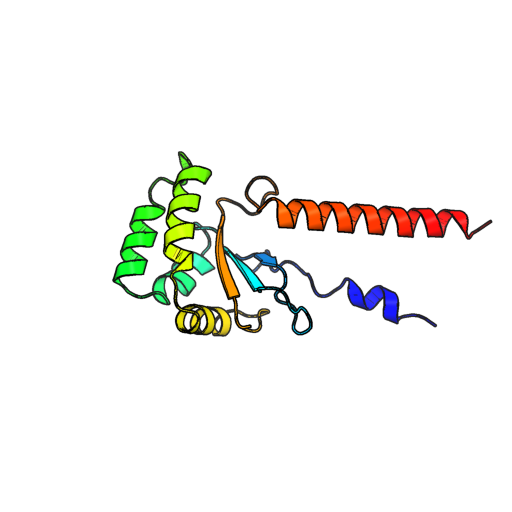? 9.525 6.229 6.656 1.00 83.25 119 ILE A O 1
ATOM 954 N N . PRO A 1 120 ? 7.311 5.916 6.408 1.00 84.19 120 PRO A N 1
ATOM 955 C CA . PRO A 1 120 ? 6.933 7.189 7.021 1.00 84.19 120 PRO A CA 1
ATOM 956 C C . PRO A 1 120 ? 7.517 7.440 8.420 1.00 84.19 120 PRO A C 1
ATOM 958 O O . PRO A 1 120 ? 7.641 6.538 9.257 1.00 84.19 120 PRO A O 1
ATOM 961 N N . GLU A 1 121 ? 7.816 8.708 8.720 1.00 85.00 121 GLU A N 1
ATOM 962 C CA . GLU A 1 121 ? 8.511 9.116 9.951 1.00 85.00 121 GLU A CA 1
ATOM 963 C C . GLU A 1 121 ? 7.744 8.730 11.232 1.00 85.00 121 GLU A C 1
ATOM 965 O O . GLU A 1 121 ? 8.352 8.366 12.242 1.00 85.00 121 GLU A O 1
ATOM 970 N N . HIS A 1 122 ? 6.404 8.766 11.220 1.00 81.69 122 HIS A N 1
ATOM 971 C CA . HIS A 1 122 ? 5.599 8.385 12.389 1.00 81.69 122 HIS A CA 1
ATOM 972 C C . HIS A 1 122 ? 5.730 6.900 12.731 1.00 81.69 122 HIS A C 1
ATOM 974 O O . HIS A 1 122 ? 5.671 6.542 13.909 1.00 81.69 122 HIS A O 1
ATOM 980 N N . ILE A 1 123 ? 5.962 6.048 11.732 1.00 82.00 123 ILE A N 1
ATOM 981 C CA . ILE A 1 123 ? 6.211 4.618 11.923 1.00 82.00 123 ILE A CA 1
ATOM 982 C C . ILE A 1 123 ? 7.640 4.406 12.412 1.00 82.00 123 ILE A C 1
ATOM 984 O O . ILE A 1 123 ? 7.846 3.672 13.378 1.00 82.00 123 ILE A O 1
ATOM 988 N N . GLN A 1 124 ? 8.621 5.107 11.835 1.00 80.56 124 GLN A N 1
ATOM 989 C CA . GLN A 1 124 ? 10.005 5.054 12.319 1.00 80.56 124 GLN A CA 1
ATOM 990 C C . GLN A 1 124 ? 10.094 5.430 13.807 1.00 80.56 124 GLN A C 1
ATOM 992 O O . GLN A 1 124 ? 10.694 4.701 14.600 1.00 80.56 124 GLN A O 1
ATOM 997 N N . LYS A 1 125 ? 9.433 6.523 14.213 1.00 80.69 125 LYS A N 1
ATOM 998 C CA . LYS A 1 125 ? 9.354 6.964 15.617 1.00 80.69 125 LYS A CA 1
ATOM 999 C C . LYS A 1 125 ? 8.677 5.927 16.507 1.00 80.69 125 LYS A C 1
ATOM 1001 O O . LYS A 1 125 ? 9.127 5.707 17.633 1.00 80.69 125 LYS A O 1
ATOM 1006 N N . ALA A 1 126 ? 7.621 5.275 16.024 1.00 78.81 126 ALA A N 1
ATOM 1007 C CA . ALA A 1 126 ? 6.930 4.229 16.770 1.00 78.81 126 ALA A CA 1
ATOM 1008 C C . ALA A 1 126 ? 7.815 2.990 16.977 1.00 78.81 126 ALA A C 1
ATOM 1010 O O . ALA A 1 126 ? 7.883 2.474 18.092 1.00 78.81 126 ALA A O 1
ATOM 1011 N N . ILE A 1 127 ? 8.552 2.566 15.945 1.00 73.88 127 ILE A N 1
ATOM 1012 C CA . ILE A 1 127 ? 9.521 1.465 16.028 1.00 73.88 127 ILE A CA 1
ATOM 1013 C C . ILE A 1 127 ? 10.626 1.810 17.031 1.00 73.88 127 ILE A C 1
ATOM 1015 O O . ILE A 1 127 ? 10.898 1.023 17.935 1.00 73.88 127 ILE A O 1
ATOM 1019 N N . GLN A 1 128 ? 11.224 3.000 16.927 1.00 75.19 128 GLN A N 1
ATOM 1020 C CA . GLN A 1 128 ? 12.265 3.454 17.856 1.00 75.19 128 GLN A CA 1
ATOM 1021 C C . GLN A 1 128 ? 11.763 3.497 19.305 1.00 75.19 128 GLN A C 1
ATOM 1023 O O . GLN A 1 128 ? 12.444 3.002 20.202 1.00 75.19 128 GLN A O 1
ATOM 1028 N N . SER A 1 129 ? 10.553 4.021 19.522 1.00 73.75 129 SER A N 1
ATOM 1029 C CA . SER A 1 129 ? 9.928 4.099 20.849 1.00 73.75 129 SER A CA 1
ATOM 1030 C C . SER A 1 129 ? 9.618 2.714 21.427 1.00 73.75 129 SER A C 1
ATOM 1032 O O . SER A 1 129 ? 9.805 2.467 22.620 1.00 73.75 129 SER A O 1
ATOM 1034 N N . GLY A 1 130 ? 9.169 1.783 20.581 1.00 69.44 130 GLY A N 1
ATOM 1035 C CA . GLY A 1 130 ? 8.960 0.391 20.968 1.00 69.44 130 GLY A CA 1
ATOM 1036 C C . GLY A 1 130 ? 10.269 -0.286 21.378 1.00 69.44 130 GLY A C 1
ATOM 1037 O O . GLY A 1 130 ? 10.344 -0.903 22.440 1.00 69.44 130 GLY A O 1
ATOM 1038 N N . LEU A 1 131 ? 11.326 -0.115 20.579 1.00 70.81 131 LEU A N 1
ATOM 1039 C CA . LEU A 1 131 ? 12.650 -0.676 20.855 1.00 70.81 131 LEU A CA 1
ATOM 1040 C C . LEU A 1 131 ? 13.271 -0.110 22.140 1.00 70.81 131 LEU A C 1
ATOM 1042 O O . LEU A 1 131 ? 13.836 -0.875 22.925 1.00 70.81 131 LEU A O 1
ATOM 1046 N N . SER A 1 132 ? 13.140 1.196 22.400 1.00 67.38 132 SER A N 1
ATOM 1047 C CA . SER A 1 132 ? 13.607 1.789 23.659 1.00 67.38 132 SER A CA 1
ATOM 1048 C C . SER A 1 132 ? 12.850 1.228 24.862 1.00 67.38 132 SER A C 1
ATOM 1050 O O . SER A 1 132 ? 13.480 0.857 25.850 1.00 67.38 132 SER A O 1
ATOM 1052 N N . GLY A 1 133 ? 11.528 1.060 24.752 1.00 65.56 133 GLY A N 1
ATOM 1053 C CA . GLY A 1 133 ? 10.719 0.450 25.809 1.00 65.56 133 GLY A CA 1
ATOM 1054 C C . GLY A 1 133 ? 11.136 -0.991 26.125 1.00 65.56 133 GLY A C 1
ATOM 1055 O O . GLY A 1 133 ? 11.230 -1.366 27.292 1.00 65.56 133 GLY A O 1
ATOM 1056 N N . ILE A 1 134 ? 11.468 -1.793 25.106 1.00 65.56 134 ILE A N 1
ATOM 1057 C CA . ILE A 1 134 ? 11.990 -3.158 25.301 1.00 65.56 134 ILE A CA 1
ATOM 1058 C C . ILE A 1 134 ? 13.343 -3.126 26.013 1.00 65.56 134 ILE A C 1
ATOM 1060 O O . ILE A 1 134 ? 13.569 -3.906 26.940 1.00 65.56 134 ILE A O 1
ATOM 1064 N N . ARG A 1 135 ? 14.238 -2.216 25.614 1.00 64.25 135 ARG A N 1
ATOM 1065 C CA . ARG A 1 135 ? 15.546 -2.056 26.261 1.00 64.25 135 ARG A CA 1
ATOM 1066 C C . ARG A 1 135 ? 15.402 -1.714 27.746 1.00 64.25 135 ARG A C 1
ATOM 1068 O O . ARG A 1 135 ? 16.142 -2.256 28.566 1.00 64.25 135 ARG A O 1
ATOM 1075 N N . ASP A 1 136 ? 14.445 -0.861 28.094 1.00 63.59 136 ASP A N 1
ATOM 1076 C CA . ASP A 1 136 ? 14.188 -0.452 29.477 1.00 63.59 136 ASP A CA 1
ATOM 1077 C C . ASP A 1 136 ? 13.567 -1.586 30.313 1.00 63.59 136 ASP A C 1
ATOM 1079 O O . ASP A 1 136 ? 13.918 -1.769 31.479 1.00 63.59 136 ASP A O 1
ATOM 1083 N N . ILE A 1 137 ? 12.723 -2.429 29.710 1.00 65.56 137 ILE A N 1
ATOM 1084 C CA . ILE A 1 137 ? 12.213 -3.648 30.358 1.00 65.56 137 ILE A CA 1
ATOM 1085 C C . ILE A 1 137 ? 13.357 -4.634 30.629 1.00 65.56 137 ILE A C 1
ATOM 1087 O O . ILE A 1 137 ? 13.496 -5.131 31.747 1.00 65.56 137 ILE A O 1
ATOM 1091 N N . LEU A 1 138 ? 14.197 -4.909 29.626 1.00 63.00 138 LEU A N 1
ATOM 1092 C CA . LEU A 1 138 ? 15.318 -5.847 29.753 1.00 63.00 138 LEU A CA 1
ATOM 1093 C C . LEU A 1 138 ? 16.370 -5.360 30.758 1.00 63.00 138 LEU A C 1
ATOM 1095 O O . LEU A 1 138 ? 16.905 -6.163 31.524 1.00 63.00 138 LEU A O 1
ATOM 1099 N N . SER A 1 139 ? 16.643 -4.053 30.805 1.00 65.94 139 SER A N 1
ATOM 1100 C CA . SER A 1 139 ? 17.530 -3.484 31.822 1.00 65.94 139 SER A CA 1
ATOM 1101 C C . SER A 1 139 ? 16.913 -3.588 33.222 1.00 65.94 139 SER A C 1
ATOM 1103 O O . SER A 1 139 ? 17.598 -4.012 34.150 1.00 65.94 139 SER A O 1
ATOM 1105 N N . GLY A 1 140 ? 15.607 -3.341 33.374 1.00 58.38 140 GLY A N 1
ATOM 1106 C CA . GLY A 1 140 ? 14.879 -3.524 34.633 1.00 58.38 140 GLY A CA 1
ATOM 1107 C C . GLY A 1 140 ? 14.885 -4.965 35.168 1.00 58.38 140 GLY A C 1
ATOM 1108 O O . GLY A 1 140 ? 14.954 -5.165 36.382 1.00 58.38 140 GLY A O 1
ATOM 1109 N N . PHE A 1 141 ? 14.885 -5.977 34.292 1.00 55.50 141 PHE A N 1
ATOM 1110 C CA . PHE A 1 141 ? 15.048 -7.383 34.692 1.00 55.50 141 PHE A CA 1
ATOM 1111 C C . PHE A 1 141 ? 16.452 -7.694 35.230 1.00 55.50 141 PHE A C 1
ATOM 1113 O O . PHE A 1 141 ? 16.572 -8.449 36.195 1.00 55.50 141 PHE A O 1
ATOM 1120 N N . ASN A 1 142 ? 17.502 -7.072 34.685 1.00 53.22 142 ASN A N 1
ATOM 1121 C CA . ASN A 1 142 ? 18.872 -7.246 35.185 1.00 53.22 142 ASN A CA 1
ATOM 1122 C C . ASN A 1 142 ? 19.105 -6.609 36.567 1.00 53.22 142 ASN A C 1
ATOM 1124 O O . ASN A 1 142 ? 19.988 -7.053 37.297 1.00 53.22 142 ASN A O 1
ATOM 1128 N N . TYR A 1 143 ? 18.307 -5.614 36.968 1.00 50.03 143 TYR A N 1
ATOM 1129 C CA . TYR A 1 143 ? 18.422 -4.981 38.290 1.00 50.03 143 TYR A CA 1
ATOM 1130 C C . TYR A 1 143 ? 17.650 -5.696 39.407 1.00 50.03 143 TYR A C 1
ATOM 1132 O O . TYR A 1 143 ? 17.909 -5.432 40.578 1.00 50.03 143 TYR A O 1
ATOM 1140 N N . ARG A 1 144 ? 16.721 -6.606 39.085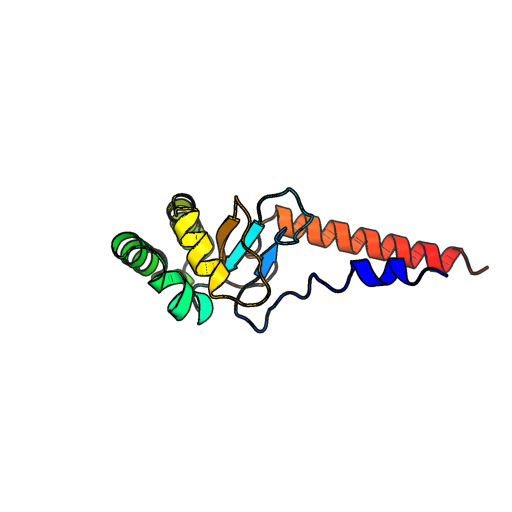 1.00 46.00 144 ARG A N 1
ATOM 1141 C CA . ARG A 1 144 ? 15.857 -7.279 40.078 1.00 46.00 144 ARG A CA 1
ATOM 1142 C C . ARG A 1 144 ? 16.333 -8.678 40.494 1.00 46.00 144 ARG A C 1
ATOM 1144 O O . ARG A 1 144 ? 15.609 -9.374 41.198 1.00 46.00 144 ARG A O 1
ATOM 1151 N N . GLY A 1 145 ? 17.523 -9.080 40.042 1.00 47.56 145 GLY A N 1
ATOM 1152 C CA . GLY A 1 145 ? 18.155 -10.376 40.319 1.00 47.56 145 GLY A CA 1
ATOM 1153 C C . GLY A 1 145 ? 19.345 -10.329 41.288 1.00 47.56 145 GLY A C 1
ATOM 1154 O O . GLY A 1 145 ? 20.172 -11.237 41.244 1.00 47.56 145 GLY A O 1
ATOM 1155 N N . ARG A 1 146 ? 19.465 -9.285 42.118 1.00 41.28 146 ARG A N 1
ATOM 1156 C CA . ARG A 1 146 ? 20.435 -9.209 43.222 1.00 41.28 146 ARG A CA 1
ATOM 1157 C C . ARG A 1 146 ? 19.728 -9.145 44.564 1.00 41.28 146 ARG A C 1
ATOM 1159 O O . ARG A 1 146 ? 18.757 -8.363 44.658 1.00 41.28 146 ARG A O 1
#

Secondary structure (DSSP, 8-state):
--TTTGGGSSS----GGGT-EEES-STT--SPEEEEE-TTSHHIIIIIGGGS-HHHHHHHHHHTTTGGGSHHHHHHHHHHHHHTS-HHHHHHHHTTSSS----SSEEEEE-S-SSTTTS-HHHHHHHHHHHHHHHHHHHHHHHS--

Sequence (146 aa):
MNLFAITIFIVSVPTLSSGFYTYNCEKNNNKTCEIFLTPIDDLFQKVFLPTINALTQISVEFGITGYESDPKTILDQVNEDLKEASQSTIKKFVEKIRGVTYKNPTQIELIADYSSFFIPEHIQKAIQSGLSGIRDILSGFNYRGR

Organism: Strongyloides venezuelensis (NCBI:txid75913)

pLDDT: mean 77.97, std 16.34, range [33.03, 94.25]

Solvent-accessible surface area (backbone atoms only — not comparable to full-atom values): 8619 Å² total; per-residue (Å²): 142,70,77,71,71,66,67,76,72,69,83,75,68,70,47,69,92,62,44,39,44,75,42,53,53,51,94,88,48,89,58,61,21,37,38,36,31,28,82,84,26,64,43,31,62,73,47,45,45,75,51,48,56,73,68,58,33,52,51,46,59,60,41,54,58,68,21,91,82,46,42,64,68,33,33,53,55,41,35,59,60,44,68,71,55,51,66,71,46,52,41,60,40,34,73,73,45,85,97,54,65,74,53,93,60,56,47,64,41,62,29,81,50,93,52,78,86,52,47,57,67,73,56,52,52,49,52,53,53,51,53,50,52,52,51,53,52,56,51,53,57,68,68,71,77,118

Foldseek 3Di:
DCPPVVVVPPQLPQCPVFQKGWDQQDPPRPDAIEIEHEPPDCLCVVQLLVLFDPVLSVVLVVLCVPCVVPVVVSQVVNQVVQVPTDQVSVQSSQVVDPSGDRDPPYGYGYFNDPDPVRDDPVVVVVVVVVVVVVVVVVVVVVVVPD

Mean predicted aligned error: 9.9 Å

Radius of gyration: 18.06 Å; Cα contacts (8 Å, |Δi|>4): 152; chains: 1; bounding box: 36×30×59 Å